Protein AF-A0A6J4M094-F1 (afdb_monomer_lite)

Foldseek 3Di:
DPLVVLVVCLCVVLVVVVVVCVVVVPDDPVSCVVNVVSVVVSVVVVCCVPPNDDPDPDPPPPD

Organism: NCBI:txid259945

Radius of gyration: 18.2 Å; chains: 1; bounding box: 41×21×56 Å

InterPro domains:
  IPR025698 2TM domain [PF13239] (2-53)

Secondary structure (DSSP, 8-state):
--HHHHHHHHHHHHHHHHHHHHHHT---HHHHHHHHHHHHHHHHHHHIIIII---PPP-----

Structure (mmCIF, N/CA/C/O backbone):
data_AF-A0A6J4M094-F1
#
_entry.id   AF-A0A6J4M094-F1
#
loop_
_atom_site.group_PDB
_atom_site.id
_atom_site.type_symbol
_atom_site.label_atom_id
_atom_site.label_alt_id
_atom_site.label_comp_id
_atom_site.label_asym_id
_atom_site.label_entity_id
_atom_site.label_seq_id
_atom_site.pdbx_PDB_ins_code
_atom_site.Cartn_x
_atom_site.Cartn_y
_atom_site.Cartn_z
_atom_site.occupancy
_atom_site.B_iso_or_equiv
_atom_site.auth_seq_id
_atom_site.auth_comp_id
_atom_site.auth_asym_id
_atom_site.auth_atom_id
_atom_site.pdbx_PDB_model_num
ATOM 1 N N . MET A 1 1 ? 4.169 10.900 -8.186 1.00 73.69 1 MET A N 1
ATOM 2 C CA . MET A 1 1 ? 4.712 10.593 -6.840 1.00 73.69 1 MET A CA 1
ATOM 3 C C . MET A 1 1 ? 5.895 9.654 -7.008 1.00 73.69 1 MET A C 1
ATOM 5 O O . MET A 1 1 ? 5.799 8.780 -7.853 1.00 73.69 1 MET A O 1
ATOM 9 N N . ASN A 1 2 ? 6.976 9.818 -6.238 1.00 91.69 2 ASN A N 1
ATOM 10 C CA . ASN A 1 2 ? 8.085 8.853 -6.213 1.00 91.69 2 ASN A CA 1
ATOM 11 C C . ASN A 1 2 ? 7.591 7.500 -5.660 1.00 91.69 2 ASN A C 1
ATOM 13 O O . ASN A 1 2 ? 6.909 7.483 -4.634 1.00 91.69 2 ASN A O 1
ATOM 17 N N . PHE A 1 3 ? 7.940 6.391 -6.318 1.00 92.94 3 PHE A N 1
ATOM 18 C CA . PHE A 1 3 ? 7.586 5.034 -5.895 1.00 92.94 3 PHE A CA 1
ATOM 19 C C . PHE A 1 3 ? 7.907 4.760 -4.418 1.00 92.94 3 PHE A C 1
ATOM 21 O O . PHE A 1 3 ? 7.047 4.267 -3.692 1.00 92.94 3 PHE A O 1
ATOM 28 N N . ALA A 1 4 ? 9.087 5.165 -3.939 1.00 95.19 4 ALA A N 1
ATOM 29 C CA . ALA A 1 4 ? 9.484 4.974 -2.543 1.00 95.19 4 ALA A CA 1
ATOM 30 C C . ALA A 1 4 ? 8.539 5.696 -1.568 1.00 95.19 4 ALA A C 1
ATOM 32 O O . ALA A 1 4 ? 8.144 5.139 -0.545 1.00 95.19 4 ALA A O 1
ATOM 33 N N . ILE A 1 5 ? 8.116 6.915 -1.918 1.00 96.50 5 ILE A N 1
ATOM 34 C CA . ILE A 1 5 ? 7.141 7.677 -1.128 1.00 96.50 5 ILE A CA 1
ATOM 35 C C . ILE A 1 5 ? 5.772 6.992 -1.157 1.00 96.50 5 ILE A C 1
ATOM 37 O O . ILE A 1 5 ? 5.100 6.936 -0.130 1.00 96.50 5 ILE A O 1
ATOM 41 N N . HIS A 1 6 ? 5.375 6.420 -2.295 1.00 96.00 6 HIS A N 1
ATOM 42 C CA . HIS A 1 6 ? 4.107 5.701 -2.404 1.00 96.00 6 HIS A CA 1
ATOM 43 C C . HIS A 1 6 ? 4.065 4.462 -1.510 1.00 96.00 6 HIS A C 1
ATOM 45 O O . HIS A 1 6 ? 3.095 4.261 -0.782 1.00 96.00 6 HIS A O 1
ATOM 51 N N . VAL A 1 7 ? 5.135 3.664 -1.529 1.00 97.00 7 VAL A N 1
ATOM 52 C CA . VAL A 1 7 ? 5.286 2.481 -0.673 1.00 97.00 7 VAL A CA 1
ATOM 53 C C . VAL A 1 7 ? 5.324 2.884 0.802 1.00 97.00 7 VAL A C 1
ATOM 55 O O . VAL A 1 7 ? 4.674 2.243 1.629 1.00 97.00 7 VAL A O 1
ATOM 58 N N . GLY A 1 8 ? 6.038 3.963 1.136 1.00 97.56 8 GLY A N 1
ATOM 59 C CA . GLY A 1 8 ? 6.109 4.494 2.498 1.00 97.56 8 GLY A CA 1
ATOM 60 C C . GLY A 1 8 ? 4.743 4.927 3.029 1.00 97.56 8 GLY A C 1
ATOM 61 O O . GLY A 1 8 ? 4.353 4.520 4.122 1.00 97.56 8 GLY A O 1
ATOM 62 N N . LEU A 1 9 ? 3.983 5.681 2.231 1.00 97.75 9 LEU A N 1
ATOM 63 C CA . LEU A 1 9 ? 2.629 6.106 2.581 1.00 97.75 9 LEU A CA 1
ATOM 64 C C . LEU A 1 9 ? 1.685 4.908 2.736 1.00 97.75 9 LEU A C 1
ATOM 66 O O . LEU A 1 9 ? 0.989 4.807 3.743 1.00 97.75 9 LEU A O 1
ATOM 70 N N . PHE A 1 10 ? 1.712 3.972 1.783 1.00 97.88 10 PHE A N 1
ATOM 71 C CA . PHE A 1 10 ? 0.942 2.733 1.867 1.00 97.88 10 PHE A CA 1
ATOM 72 C C . PHE A 1 10 ? 1.238 1.989 3.176 1.00 97.88 10 PHE A C 1
ATOM 74 O O . PHE A 1 10 ? 0.315 1.625 3.902 1.00 97.88 10 PHE A O 1
ATOM 81 N N . SER A 1 11 ? 2.515 1.819 3.514 1.00 97.75 11 SER A N 1
ATOM 82 C CA . SER A 1 11 ? 2.940 1.072 4.702 1.00 97.75 11 SER A CA 1
ATOM 83 C C . SER A 1 11 ? 2.532 1.777 5.995 1.00 97.75 11 SER A C 1
ATOM 85 O O . SER A 1 11 ? 1.939 1.153 6.872 1.00 97.75 11 SER A O 1
ATOM 87 N N . ALA A 1 12 ? 2.796 3.082 6.106 1.00 98.19 12 ALA A N 1
ATOM 88 C CA . ALA A 1 12 ? 2.480 3.863 7.298 1.00 98.19 12 ALA A CA 1
ATOM 89 C C . ALA A 1 12 ? 0.966 3.930 7.554 1.00 98.19 12 ALA A C 1
ATOM 91 O O . ALA A 1 12 ? 0.513 3.666 8.670 1.00 98.19 12 ALA A O 1
ATOM 92 N N . THR A 1 13 ? 0.172 4.224 6.519 1.00 98.25 13 THR A N 1
ATOM 93 C CA . THR A 1 13 ? -1.283 4.353 6.650 1.00 98.25 13 THR A CA 1
ATOM 94 C C . THR A 1 13 ? -1.951 3.012 6.929 1.00 98.25 13 THR A C 1
ATOM 96 O O . THR A 1 13 ? -2.766 2.930 7.846 1.00 98.25 13 THR A O 1
ATOM 99 N N . ASN A 1 14 ? -1.602 1.949 6.196 1.00 98.00 14 ASN A N 1
ATOM 100 C CA . ASN A 1 14 ? -2.223 0.643 6.424 1.00 98.00 14 ASN A CA 1
ATOM 101 C C . ASN A 1 14 ? -1.785 0.044 7.767 1.00 98.00 14 ASN A C 1
ATOM 103 O O . ASN A 1 14 ? -2.622 -0.508 8.471 1.00 98.00 14 ASN A O 1
ATOM 107 N N . SER A 1 15 ? -0.527 0.218 8.186 1.00 97.75 15 SER A N 1
ATOM 108 C CA . SER A 1 15 ? -0.085 -0.219 9.517 1.00 97.75 15 SER A CA 1
ATOM 109 C C . SER A 1 15 ? -0.871 0.475 10.635 1.00 97.75 15 SER A C 1
ATOM 111 O O . SER A 1 15 ? -1.409 -0.193 11.516 1.00 97.75 15 SER A O 1
ATOM 113 N N . GLY A 1 16 ? -1.031 1.803 10.560 1.00 98.00 16 GLY A N 1
ATOM 114 C CA . GLY A 1 16 ? -1.840 2.557 11.522 1.00 98.00 16 GLY A CA 1
ATOM 115 C C . GLY A 1 16 ? -3.312 2.132 11.532 1.00 98.00 16 GLY A C 1
ATOM 116 O O . GLY A 1 16 ? -3.881 1.910 12.601 1.00 98.00 16 GLY A O 1
ATOM 117 N N . LEU A 1 17 ? -3.913 1.955 10.351 1.00 97.81 17 LEU A N 1
ATOM 118 C CA . LEU A 1 17 ? -5.290 1.477 10.206 1.00 97.81 17 LEU A CA 1
ATOM 119 C C . LEU A 1 17 ? -5.481 0.116 10.889 1.00 97.81 17 LEU A C 1
ATOM 121 O O . LEU A 1 17 ? -6.381 -0.041 11.712 1.00 97.81 17 LEU A O 1
ATOM 125 N N . TRP A 1 18 ? -4.615 -0.852 10.582 1.00 97.94 18 TRP A N 1
ATOM 126 C CA . TRP A 1 18 ? -4.705 -2.203 11.131 1.00 97.94 18 TRP A CA 1
ATOM 127 C C . TRP A 1 18 ? -4.353 -2.257 12.619 1.00 97.94 18 TRP A C 1
ATOM 129 O O . TRP A 1 18 ? -4.948 -3.042 13.355 1.00 97.94 18 TRP A O 1
ATOM 139 N N . PHE A 1 19 ? -3.452 -1.402 13.104 1.00 98.12 19 PHE A N 1
ATOM 140 C CA . PHE A 1 19 ? -3.197 -1.260 14.536 1.00 98.12 19 PHE A CA 1
ATOM 141 C C . PHE A 1 19 ? -4.471 -0.852 15.288 1.00 98.12 19 PHE A C 1
ATOM 143 O O . PHE A 1 19 ? -4.871 -1.535 16.232 1.00 98.12 19 PHE A O 1
ATOM 150 N N . VAL A 1 20 ? -5.147 0.213 14.843 1.00 97.94 20 VAL A N 1
ATOM 151 C CA . VAL A 1 20 ? -6.381 0.699 15.484 1.00 97.94 20 VAL A CA 1
ATOM 152 C C . VAL A 1 20 ? -7.516 -0.314 15.337 1.00 97.94 20 VAL A C 1
ATOM 154 O O . VAL A 1 20 ? -8.221 -0.575 16.310 1.00 97.94 20 VAL A O 1
ATOM 157 N N . HIS A 1 21 ? -7.642 -0.943 14.166 1.00 97.69 21 HIS A N 1
ATOM 158 C CA . HIS A 1 21 ? -8.601 -2.020 13.929 1.00 97.69 21 HIS A CA 1
ATOM 159 C C . HIS A 1 21 ? -8.477 -3.131 14.984 1.00 97.69 21 HIS A C 1
ATOM 161 O O . HIS A 1 21 ? -9.468 -3.524 15.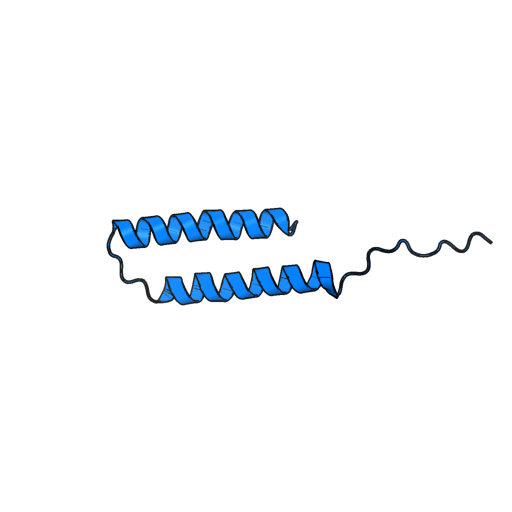599 1.00 97.69 21 HIS A O 1
ATOM 167 N N . ASN A 1 22 ? -7.251 -3.602 15.242 1.00 97.31 22 ASN A N 1
ATOM 168 C CA . ASN A 1 22 ? -6.983 -4.626 16.253 1.00 97.31 22 ASN A CA 1
ATOM 169 C C . ASN A 1 22 ? -7.217 -4.114 17.681 1.00 97.31 22 ASN A C 1
ATOM 171 O O . ASN A 1 22 ? -7.817 -4.819 18.492 1.00 97.31 22 ASN A O 1
ATOM 175 N N . LEU A 1 23 ? -6.786 -2.886 17.984 1.00 98.19 23 LEU A N 1
ATOM 176 C CA . LEU A 1 23 ? -6.957 -2.274 19.304 1.00 98.19 23 LEU A CA 1
ATOM 177 C C . LEU A 1 23 ? -8.436 -2.149 19.689 1.00 98.19 23 LEU A C 1
ATOM 179 O O . LEU A 1 23 ? -8.810 -2.410 20.830 1.00 98.19 23 LEU A O 1
ATOM 183 N N . GLN A 1 24 ? -9.279 -1.768 18.731 1.00 97.94 24 GLN A N 1
ATOM 184 C CA . GLN A 1 24 ? -10.711 -1.574 18.943 1.00 97.94 24 GLN A CA 1
ATOM 185 C C . GLN A 1 24 ? -11.531 -2.854 18.755 1.00 97.94 24 GLN A C 1
ATOM 187 O O . GLN A 1 24 ? -12.733 -2.827 19.008 1.00 97.94 24 GLN A O 1
ATOM 192 N N . LYS A 1 25 ? -10.910 -3.959 18.309 1.00 95.94 25 LYS A N 1
ATOM 193 C CA . LYS A 1 25 ? -11.618 -5.156 17.820 1.00 95.94 25 LYS A CA 1
ATOM 194 C C . LYS A 1 25 ? -12.729 -4.778 16.832 1.00 95.94 25 LYS A C 1
A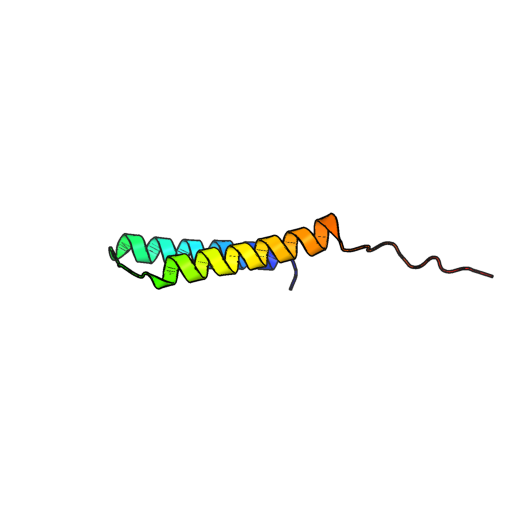TOM 196 O O . LYS A 1 25 ? -13.845 -5.289 16.909 1.00 95.94 25 LYS A O 1
ATOM 201 N N . ALA A 1 26 ? -12.429 -3.814 15.966 1.00 95.00 26 ALA A N 1
ATOM 202 C CA . ALA A 1 26 ? -13.366 -3.348 14.964 1.00 95.00 26 ALA A CA 1
ATOM 203 C C . ALA A 1 26 ? -13.615 -4.453 13.930 1.00 95.00 26 ALA A C 1
ATOM 205 O O . ALA A 1 26 ? -12.750 -5.294 13.700 1.00 95.00 26 ALA A O 1
ATOM 206 N N . ASP A 1 27 ? -14.785 -4.426 13.299 1.00 93.94 27 ASP A N 1
ATOM 207 C CA . ASP A 1 27 ? -15.110 -5.296 12.170 1.00 93.94 27 ASP A CA 1
ATOM 208 C C . ASP A 1 27 ? -15.423 -4.406 10.966 1.00 93.94 27 ASP A C 1
ATOM 210 O O . ASP A 1 27 ? -16.567 -4.027 10.702 1.00 93.94 27 ASP A O 1
ATOM 214 N N . TRP A 1 28 ? -14.361 -3.922 10.318 1.00 96.25 28 TRP A N 1
ATOM 215 C CA . TRP A 1 28 ? -14.458 -3.010 9.181 1.00 96.25 28 TRP A CA 1
ATOM 216 C C . TRP A 1 28 ? -14.246 -3.778 7.875 1.00 96.25 28 TRP A C 1
ATOM 218 O O . TRP A 1 28 ? -13.116 -3.858 7.389 1.00 96.25 28 TRP A O 1
ATOM 228 N N . PRO A 1 29 ? -15.312 -4.290 7.231 1.00 93.88 29 PRO A N 1
ATOM 229 C CA . PRO A 1 29 ? -15.178 -5.092 6.011 1.00 93.88 29 PRO A CA 1
ATOM 230 C C . PRO A 1 29 ? -14.535 -4.312 4.853 1.00 93.88 29 PRO A C 1
ATOM 232 O O . PRO A 1 29 ? -13.882 -4.883 3.979 1.00 93.88 29 PRO A O 1
ATOM 235 N N . TRP A 1 30 ? -14.663 -2.983 4.861 1.00 96.19 30 TRP A N 1
ATOM 236 C CA . TRP A 1 30 ? -14.040 -2.111 3.870 1.00 96.19 30 TRP A CA 1
ATOM 237 C C . TRP A 1 30 ? -12.511 -2.036 4.008 1.00 96.19 30 TRP A C 1
ATOM 239 O O . TRP A 1 30 ? -11.842 -1.776 3.009 1.00 96.19 30 TRP A O 1
ATOM 249 N N . ALA A 1 31 ? -11.939 -2.295 5.192 1.00 96.44 31 ALA A N 1
ATOM 250 C CA . ALA A 1 31 ? -10.498 -2.179 5.428 1.00 96.44 31 ALA A CA 1
ATOM 251 C C . ALA A 1 31 ? -9.704 -3.160 4.553 1.00 96.44 31 ALA A C 1
ATOM 253 O O . ALA A 1 31 ? -8.717 -2.777 3.931 1.00 96.44 31 ALA A O 1
ATOM 254 N N . ILE A 1 32 ? -10.199 -4.395 4.410 1.00 96.19 32 ILE A N 1
ATOM 255 C CA . ILE A 1 32 ? -9.605 -5.416 3.534 1.00 96.19 32 ILE A CA 1
ATOM 256 C C . ILE A 1 32 ? -9.603 -4.941 2.079 1.00 96.19 32 ILE A C 1
ATOM 258 O O . ILE A 1 32 ? -8.579 -5.018 1.400 1.00 96.19 32 ILE A O 1
ATOM 262 N N . SER A 1 33 ? -10.737 -4.418 1.609 1.00 96.81 33 SER A N 1
ATOM 263 C CA . SER A 1 33 ? -10.881 -3.964 0.221 1.00 96.81 33 SER A CA 1
ATOM 264 C C . SER A 1 33 ? -9.992 -2.754 -0.074 1.00 96.81 33 SER A C 1
ATOM 266 O O . SER A 1 33 ? -9.370 -2.696 -1.131 1.00 96.81 33 SER A O 1
ATOM 268 N N . VAL A 1 34 ? -9.878 -1.811 0.868 1.00 97.00 34 VAL A N 1
ATOM 269 C CA . VAL A 1 34 ? -9.011 -0.631 0.733 1.00 97.00 34 VAL A CA 1
ATOM 270 C C . VAL A 1 34 ? -7.535 -1.024 0.753 1.00 97.00 34 VAL A C 1
ATOM 272 O O . VAL A 1 34 ? -6.800 -0.634 -0.153 1.00 97.00 34 VAL A O 1
ATOM 275 N N . THR A 1 35 ? -7.092 -1.825 1.728 1.00 97.38 35 THR A N 1
ATOM 276 C CA . THR A 1 35 ? -5.697 -2.287 1.795 1.00 97.38 35 THR A CA 1
ATOM 277 C C . THR A 1 35 ? -5.333 -3.115 0.564 1.00 97.38 35 THR A C 1
ATOM 279 O O . THR A 1 35 ? -4.293 -2.872 -0.045 1.00 97.38 35 THR A O 1
ATOM 282 N N . GLY A 1 36 ? -6.193 -4.053 0.154 1.00 97.69 36 GLY A N 1
ATOM 283 C CA . GLY A 1 36 ? -5.966 -4.903 -1.016 1.00 97.69 36 GLY A CA 1
ATOM 284 C C . GLY A 1 36 ? -5.964 -4.119 -2.329 1.00 97.69 36 GLY A C 1
ATOM 285 O O . GLY A 1 36 ? -5.038 -4.252 -3.128 1.00 97.69 36 GLY A O 1
ATOM 286 N N . GLY A 1 37 ? -6.955 -3.248 -2.536 1.00 98.25 37 GLY A N 1
ATOM 287 C CA . GLY A 1 37 ? -7.032 -2.396 -3.721 1.00 98.25 37 GLY A CA 1
ATOM 288 C C . GLY A 1 37 ? -5.833 -1.456 -3.835 1.00 98.25 37 GLY A C 1
ATOM 289 O O . GLY A 1 37 ? -5.231 -1.340 -4.900 1.00 98.25 37 GLY A O 1
ATOM 290 N N . TRP A 1 38 ? -5.413 -0.840 -2.729 1.00 98.06 38 TRP A N 1
ATOM 291 C CA . TRP A 1 38 ? -4.230 0.018 -2.730 1.00 98.06 38 TRP A CA 1
ATOM 292 C C . 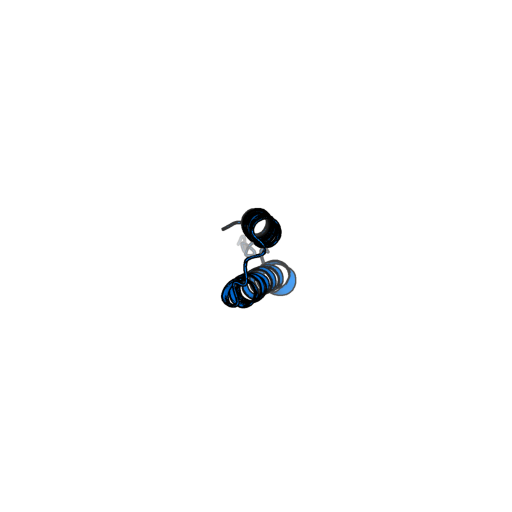TRP A 1 38 ? -2.937 -0.783 -2.948 1.00 98.06 38 TRP A C 1
ATOM 294 O O . TRP A 1 38 ? -2.071 -0.341 -3.703 1.00 98.06 38 TRP A O 1
ATOM 304 N N . ALA A 1 39 ? -2.817 -1.992 -2.389 1.00 98.00 39 ALA A N 1
ATOM 305 C CA . ALA A 1 39 ? -1.674 -2.869 -2.647 1.00 98.00 39 ALA A CA 1
ATOM 306 C C . ALA A 1 39 ? -1.524 -3.186 -4.146 1.00 98.00 39 ALA A C 1
ATOM 308 O O . ALA A 1 39 ? -0.412 -3.137 -4.672 1.00 98.00 39 ALA A O 1
ATOM 309 N N . LEU A 1 40 ? -2.635 -3.426 -4.855 1.00 98.19 40 LEU A N 1
ATOM 310 C CA . LEU A 1 40 ? -2.626 -3.610 -6.310 1.00 98.19 40 LEU A CA 1
ATOM 311 C C . LEU A 1 40 ? -2.135 -2.363 -7.052 1.00 98.19 40 LEU A C 1
ATOM 313 O O . LEU A 1 40 ? -1.365 -2.482 -8.003 1.00 98.19 40 LEU A O 1
ATOM 317 N N . VAL A 1 41 ? -2.522 -1.165 -6.609 1.00 97.56 41 VAL A N 1
ATOM 318 C CA . VAL A 1 41 ? -2.038 0.091 -7.205 1.00 97.56 41 VAL A CA 1
ATOM 319 C C . VAL A 1 41 ? -0.535 0.271 -6.970 1.00 97.56 41 VAL A C 1
ATOM 321 O O . VAL A 1 41 ? 0.187 0.661 -7.888 1.00 97.56 41 VAL A O 1
ATOM 324 N N . VAL A 1 42 ? -0.034 -0.032 -5.767 1.00 97.44 42 VAL A N 1
ATOM 325 C CA . VAL A 1 42 ? 1.410 0.007 -5.473 1.00 97.44 42 VAL A CA 1
ATOM 326 C C . VAL A 1 42 ? 2.162 -1.006 -6.335 1.00 97.44 42 VAL A C 1
ATOM 328 O O . VAL A 1 42 ? 3.198 -0.664 -6.904 1.00 97.44 42 VAL A O 1
ATOM 331 N N . LEU A 1 43 ? 1.624 -2.216 -6.495 1.00 97.56 43 LEU A N 1
ATOM 332 C CA . LEU A 1 43 ? 2.198 -3.245 -7.359 1.00 97.56 43 LEU A CA 1
ATOM 333 C C . LEU A 1 43 ? 2.237 -2.800 -8.825 1.00 97.56 43 LEU A C 1
ATOM 335 O O . LEU A 1 43 ? 3.270 -2.930 -9.475 1.00 97.56 43 LEU A O 1
ATOM 339 N N . ALA A 1 44 ? 1.151 -2.224 -9.341 1.00 97.19 44 ALA A N 1
ATOM 340 C CA . ALA A 1 44 ? 1.111 -1.686 -10.698 1.00 97.19 44 ALA A CA 1
ATOM 341 C C . ALA A 1 44 ? 2.162 -0.581 -10.898 1.00 97.19 44 ALA A C 1
ATOM 343 O O . ALA A 1 44 ? 2.860 -0.557 -11.911 1.00 97.19 44 ALA A O 1
ATOM 344 N N . HIS A 1 45 ? 2.330 0.297 -9.906 1.00 95.69 45 HIS A N 1
ATOM 345 C CA . HIS A 1 45 ? 3.358 1.337 -9.924 1.00 95.69 45 HIS A CA 1
ATOM 346 C C . HIS A 1 45 ? 4.777 0.732 -9.916 1.00 95.69 45 HIS A C 1
ATOM 348 O O . HIS A 1 45 ? 5.654 1.216 -10.631 1.00 95.69 45 HIS A O 1
ATOM 354 N N . ALA A 1 46 ? 4.996 -0.356 -9.170 1.00 95.38 46 ALA A N 1
ATOM 355 C CA . ALA A 1 46 ? 6.260 -1.090 -9.184 1.00 95.38 46 ALA A CA 1
ATOM 356 C C . ALA A 1 46 ? 6.547 -1.678 -10.574 1.00 95.38 46 ALA A C 1
ATOM 358 O O . ALA A 1 46 ? 7.625 -1.462 -11.122 1.00 95.38 46 ALA A O 1
ATOM 359 N N . ILE A 1 47 ? 5.571 -2.370 -11.172 1.00 96.94 47 ILE A N 1
ATOM 360 C CA . ILE A 1 47 ?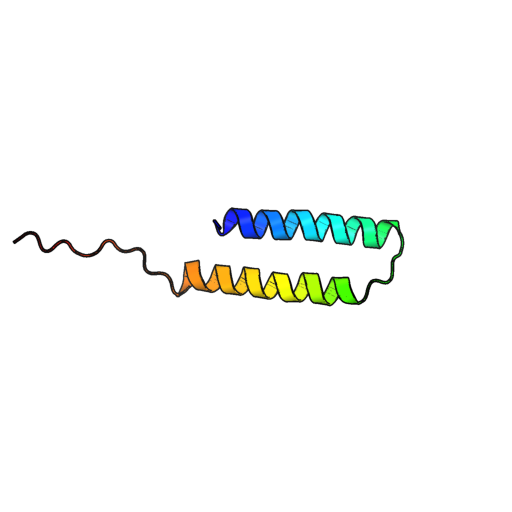 5.702 -2.966 -12.510 1.00 96.94 47 ILE A CA 1
ATOM 361 C C . ILE A 1 47 ? 6.037 -1.890 -13.543 1.00 96.94 47 ILE A C 1
ATOM 363 O O . ILE A 1 47 ? 6.954 -2.074 -14.339 1.00 96.94 47 ILE A O 1
ATOM 367 N N . TYR A 1 48 ? 5.346 -0.749 -13.504 1.00 94.44 48 TYR A N 1
ATOM 368 C CA . TYR A 1 48 ? 5.625 0.353 -14.418 1.00 94.44 48 TYR A CA 1
ATOM 369 C C . TYR A 1 48 ? 7.089 0.800 -14.343 1.00 94.44 48 TYR A C 1
ATOM 371 O O . TYR A 1 48 ? 7.752 0.874 -15.371 1.00 94.44 48 TYR A O 1
ATOM 379 N N . HIS A 1 49 ? 7.620 1.039 -13.143 1.00 92.31 49 HIS A N 1
ATOM 380 C CA . HIS A 1 49 ? 9.000 1.501 -12.995 1.00 92.31 49 HIS A CA 1
ATOM 381 C C . HIS A 1 49 ? 10.054 0.444 -13.322 1.00 92.31 49 HIS A C 1
ATOM 383 O O . HIS A 1 49 ? 11.075 0.790 -13.904 1.00 92.31 49 HIS A O 1
ATOM 389 N N . PHE A 1 50 ? 9.843 -0.812 -12.926 1.00 91.06 50 PHE A N 1
ATOM 390 C CA . PHE A 1 50 ? 10.882 -1.840 -13.027 1.00 91.06 50 PHE A CA 1
ATOM 391 C C . PHE A 1 50 ? 10.844 -2.642 -14.326 1.00 91.06 50 PHE A C 1
ATOM 393 O O . PHE A 1 50 ? 11.868 -3.197 -14.709 1.00 91.06 50 PHE A O 1
ATOM 400 N N . ALA A 1 51 ? 9.686 -2.737 -14.981 1.00 93.88 51 ALA A N 1
ATOM 401 C CA . ALA A 1 51 ? 9.521 -3.569 -16.170 1.00 93.88 51 ALA A CA 1
ATOM 402 C C . ALA A 1 51 ? 9.216 -2.774 -17.444 1.00 93.88 51 ALA A C 1
ATOM 404 O O . ALA A 1 51 ? 9.497 -3.272 -18.529 1.00 93.88 51 ALA A O 1
ATOM 405 N N . ILE A 1 52 ? 8.611 -1.585 -17.333 1.00 92.88 52 ILE A N 1
ATOM 406 C CA . ILE A 1 52 ? 8.078 -0.862 -18.501 1.00 92.88 52 ILE A CA 1
ATOM 407 C C . ILE A 1 52 ? 8.873 0.406 -18.795 1.00 92.88 52 ILE A C 1
ATOM 409 O O . ILE A 1 52 ? 9.142 0.707 -19.954 1.00 92.88 52 ILE A O 1
ATOM 413 N N . ALA A 1 53 ? 9.198 1.183 -17.767 1.00 88.94 53 ALA A N 1
ATOM 414 C CA . ALA A 1 53 ? 9.771 2.498 -17.960 1.00 88.94 53 ALA A CA 1
ATOM 415 C C . ALA A 1 53 ? 11.205 2.410 -18.498 1.00 88.94 53 ALA A C 1
ATOM 417 O O . ALA A 1 53 ? 12.104 1.894 -17.835 1.00 88.94 53 ALA A O 1
ATOM 418 N N . ASP A 1 54 ? 11.402 2.970 -19.688 1.00 86.69 54 ASP A N 1
ATOM 419 C CA . ASP A 1 54 ? 12.712 3.209 -20.274 1.00 86.69 54 ASP A CA 1
ATOM 420 C C . ASP A 1 54 ? 13.129 4.657 -19.985 1.00 86.69 54 ASP A C 1
ATOM 422 O O . ASP A 1 54 ? 12.462 5.613 -20.389 1.00 86.69 54 ASP A O 1
ATOM 426 N N . TYR A 1 55 ? 14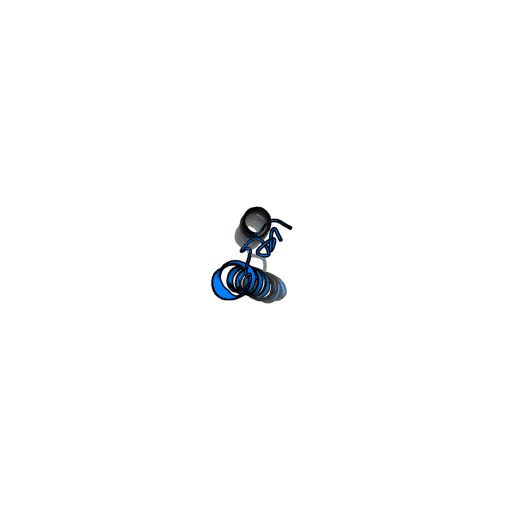.215 4.808 -19.230 1.00 84.38 55 TYR A N 1
ATOM 427 C CA . TYR A 1 55 ? 14.801 6.100 -18.871 1.00 84.38 55 TYR A CA 1
ATOM 428 C C . TYR A 1 55 ? 16.118 6.361 -19.601 1.00 84.38 55 TYR A C 1
ATOM 430 O O . TYR A 1 55 ? 16.873 7.255 -19.205 1.00 84.38 55 TYR A O 1
ATOM 438 N N . SER A 1 56 ? 16.422 5.587 -20.644 1.00 86.00 56 SER A N 1
ATOM 439 C CA . SER A 1 56 ? 17.575 5.856 -2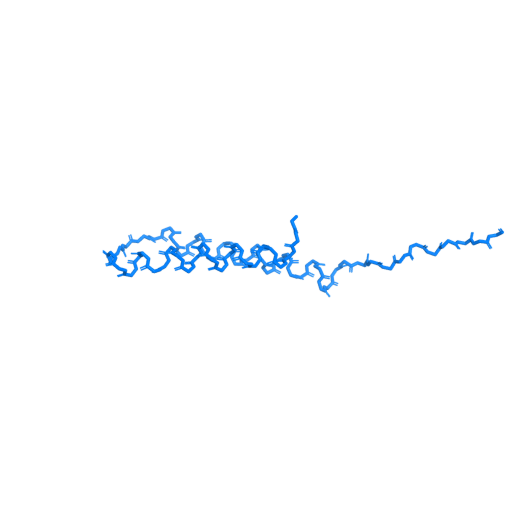1.484 1.00 86.00 56 SER A CA 1
ATOM 440 C C . SER A 1 56 ? 17.469 7.265 -22.077 1.00 86.00 56 SER A C 1
ATOM 442 O O . SER A 1 56 ? 16.407 7.670 -22.561 1.00 86.00 56 SER A O 1
ATOM 444 N N . PRO A 1 57 ? 18.555 8.058 -22.023 1.00 81.94 57 PRO A N 1
ATOM 445 C CA . PRO A 1 57 ? 18.565 9.357 -22.668 1.00 81.94 57 PRO A CA 1
ATOM 446 C C . PRO A 1 57 ? 18.345 9.161 -24.167 1.00 81.94 57 PRO A C 1
ATOM 448 O O . PRO A 1 57 ? 18.933 8.262 -24.769 1.00 81.94 57 PRO A O 1
ATOM 451 N N . LEU A 1 58 ? 17.518 10.018 -24.768 1.00 80.88 58 LEU A N 1
ATOM 452 C CA . LEU A 1 58 ? 17.394 10.067 -26.221 1.00 80.88 58 LEU A CA 1
ATOM 453 C C . LEU A 1 58 ? 18.792 10.279 -26.801 1.00 80.88 58 LEU A C 1
ATOM 455 O O . LEU A 1 58 ? 19.473 11.237 -26.420 1.00 80.88 58 LEU A O 1
ATOM 459 N N . THR A 1 59 ? 19.221 9.383 -27.689 1.00 75.69 59 THR A N 1
ATOM 460 C CA . THR A 1 59 ? 20.475 9.532 -28.422 1.00 75.69 59 THR A CA 1
ATOM 461 C C . THR A 1 59 ? 20.421 10.882 -29.120 1.00 75.69 59 THR A C 1
ATOM 463 O O . THR A 1 59 ? 19.607 11.112 -30.013 1.00 75.69 59 THR A O 1
ATOM 466 N N . LYS A 1 60 ? 21.218 11.836 -28.638 1.00 66.12 60 LYS A N 1
ATOM 467 C CA . LYS A 1 60 ? 21.382 13.110 -29.319 1.00 66.12 60 LYS A CA 1
ATOM 468 C C . LYS A 1 60 ? 22.310 12.789 -30.477 1.00 66.12 60 LYS A C 1
ATOM 470 O O . LYS A 1 60 ? 23.514 12.695 -30.262 1.00 66.12 60 LYS A O 1
ATOM 475 N N . ASP A 1 61 ? 21.749 12.550 -31.657 1.00 68.12 61 ASP A N 1
ATOM 476 C CA . ASP A 1 61 ? 22.533 12.487 -32.885 1.00 68.12 61 ASP A CA 1
ATOM 477 C C . ASP A 1 61 ? 23.206 13.855 -33.050 1.00 68.12 61 ASP A C 1
ATOM 479 O O . ASP A 1 61 ? 22.615 14.826 -33.525 1.00 68.12 61 ASP A O 1
ATOM 483 N N . SER A 1 62 ? 24.423 13.974 -32.524 1.00 62.06 62 SER A N 1
ATOM 484 C CA . SER A 1 62 ? 25.301 15.114 -32.732 1.00 62.06 62 SER A CA 1
ATOM 485 C C . SER A 1 62 ? 25.881 14.979 -34.134 1.00 62.06 62 SER A C 1
ATOM 487 O O . SER A 1 62 ? 26.941 14.376 -34.309 1.00 62.06 62 SER A O 1
ATOM 489 N N . GLY A 1 63 ? 25.107 15.458 -35.109 1.00 53.47 63 GLY A N 1
ATOM 490 C CA . GLY A 1 63 ? 25.577 15.778 -36.457 1.00 53.47 63 GLY A CA 1
ATOM 491 C C . GLY A 1 63 ? 26.426 17.040 -36.489 1.00 53.47 63 GLY A C 1
ATOM 492 O O . GLY A 1 63 ? 26.303 17.867 -35.554 1.00 53.47 63 GLY A O 1
#

Sequence (63 aa):
MNFAIHVGLFSATNSGLWFVHNLQKADWPWAISVTGGWALVVLAHAIYHFAIADYSPLTKDSG

pLDDT: mean 92.52, std 9.57, range [53.47, 98.25]